Protein AF-A0A0G0CXT1-F1 (afdb_monomer_lite)

Radius of gyration: 16.99 Å; chains: 1; bounding box: 41×33×47 Å

pLDDT: mean 87.09, std 9.61, range [55.03, 96.88]

Foldseek 3Di:
DVLLLCLLVVLLVQLLVVVVVDQDLVVSLVRSVVVLQVVLLVQLVVQLVVLVVVCVVDPPNPDPDDSNVRSVCSSVSNSNNNVQLSVLSVPDGPPVSSVVSVVSSVVSQLVVQLVVCVVVVHDSVVRD

Structure (mmCIF, N/CA/C/O backbone):
data_AF-A0A0G0CXT1-F1
#
_entry.id   AF-A0A0G0CXT1-F1
#
loop_
_atom_site.group_PDB
_atom_site.id
_atom_site.type_symbol
_atom_site.label_atom_id
_atom_site.label_alt_id
_atom_site.label_comp_id
_atom_site.label_asym_id
_atom_site.label_entity_id
_atom_site.label_seq_id
_atom_site.pdbx_PDB_ins_code
_atom_site.Cartn_x
_atom_site.Cartn_y
_atom_site.Cartn_z
_atom_site.occupancy
_atom_site.B_iso_or_equiv
_atom_site.auth_seq_id
_atom_site.auth_comp_id
_atom_site.auth_asym_id
_atom_site.auth_atom_id
_atom_site.pdbx_PDB_model_num
ATOM 1 N N . MET A 1 1 ? 3.526 -7.398 -9.209 1.00 83.44 1 MET A N 1
ATOM 2 C CA . MET A 1 1 ? 3.433 -8.060 -7.883 1.00 83.44 1 MET A CA 1
ATOM 3 C C . MET A 1 1 ? 4.026 -7.219 -6.763 1.00 83.44 1 MET A C 1
ATOM 5 O O . MET A 1 1 ? 3.354 -7.095 -5.754 1.00 83.44 1 MET A O 1
ATOM 9 N N . PHE A 1 2 ? 5.211 -6.615 -6.937 1.00 87.94 2 PHE A N 1
ATOM 10 C CA . PHE A 1 2 ? 5.858 -5.809 -5.890 1.00 87.94 2 PHE A CA 1
ATOM 11 C C . PHE A 1 2 ? 4.951 -4.709 -5.312 1.00 87.94 2 PHE A C 1
ATOM 13 O O . PHE A 1 2 ? 4.666 -4.754 -4.125 1.00 87.94 2 PHE A O 1
ATOM 20 N N . GLY A 1 3 ? 4.387 -3.825 -6.149 1.00 91.62 3 GLY A N 1
ATOM 21 C CA . GLY A 1 3 ? 3.508 -2.750 -5.659 1.00 91.62 3 GLY A CA 1
ATOM 22 C C . GLY A 1 3 ? 2.298 -3.251 -4.867 1.00 91.62 3 GLY A C 1
ATOM 23 O O . GLY A 1 3 ? 1.919 -2.644 -3.878 1.00 91.62 3 GLY A O 1
ATOM 24 N N . LEU A 1 4 ? 1.737 -4.404 -5.240 1.00 92.44 4 LEU A N 1
ATOM 25 C CA . LEU A 1 4 ? 0.588 -4.987 -4.546 1.00 92.44 4 LEU A CA 1
ATOM 26 C C . LEU A 1 4 ? 0.977 -5.554 -3.170 1.00 92.44 4 LEU A C 1
ATOM 28 O O . LEU A 1 4 ? 0.241 -5.365 -2.209 1.00 92.44 4 LEU A O 1
ATOM 32 N N . GLN A 1 5 ? 2.142 -6.205 -3.061 1.00 92.69 5 GLN A N 1
ATOM 33 C CA . GLN A 1 5 ? 2.674 -6.668 -1.772 1.00 92.69 5 GLN A CA 1
ATOM 34 C C . GLN A 1 5 ? 2.996 -5.490 -0.854 1.00 92.69 5 GLN A C 1
ATOM 36 O O . GLN A 1 5 ? 2.598 -5.504 0.308 1.00 92.69 5 GLN A O 1
ATOM 41 N N . ASP A 1 6 ? 3.675 -4.477 -1.388 1.00 93.62 6 ASP A N 1
ATOM 42 C CA . ASP A 1 6 ? 4.074 -3.306 -0.615 1.00 93.62 6 ASP A CA 1
ATOM 43 C C . ASP A 1 6 ? 2.841 -2.548 -0.110 1.00 93.62 6 ASP A C 1
ATOM 45 O O . ASP A 1 6 ? 2.695 -2.349 1.090 1.00 93.62 6 ASP A O 1
ATOM 49 N N . GLY A 1 7 ? 1.863 -2.300 -0.991 1.00 93.69 7 GLY A N 1
ATOM 50 C CA . GLY A 1 7 ? 0.605 -1.648 -0.628 1.00 93.69 7 GLY A CA 1
ATOM 51 C C . GLY A 1 7 ? -0.168 -2.373 0.474 1.00 93.69 7 GLY A C 1
ATOM 52 O O . GLY A 1 7 ? -0.702 -1.713 1.364 1.00 93.69 7 GLY A O 1
ATOM 53 N N . ILE A 1 8 ? -0.200 -3.712 0.471 1.00 94.25 8 ILE A N 1
ATOM 54 C CA . ILE A 1 8 ? -0.823 -4.477 1.564 1.00 94.25 8 ILE A CA 1
ATOM 55 C C . ILE A 1 8 ? -0.034 -4.300 2.867 1.00 94.25 8 ILE A C 1
ATOM 57 O O . ILE A 1 8 ? -0.635 -4.047 3.912 1.00 94.25 8 ILE A O 1
ATOM 61 N N . VAL A 1 9 ? 1.297 -4.422 2.834 1.00 93.31 9 VAL A N 1
ATOM 62 C CA . VAL A 1 9 ? 2.133 -4.352 4.046 1.00 93.31 9 VAL A CA 1
ATOM 63 C C . VAL A 1 9 ? 2.100 -2.957 4.664 1.00 93.31 9 VAL A C 1
ATOM 65 O O . VAL A 1 9 ? 1.751 -2.819 5.841 1.00 93.31 9 VAL A O 1
ATOM 68 N N . SER A 1 10 ? 2.441 -1.924 3.894 1.00 93.50 10 SER A N 1
ATOM 69 C CA . SER A 1 10 ? 2.570 -0.558 4.401 1.00 93.50 10 SER A CA 1
ATOM 70 C C . SER A 1 10 ? 1.222 -0.004 4.862 1.00 93.50 10 SER A C 1
ATOM 72 O O . SER A 1 10 ? 1.115 0.497 5.984 1.00 93.50 10 SER A O 1
ATOM 74 N N . THR A 1 11 ? 0.153 -0.203 4.083 1.00 93.56 11 THR A N 1
ATOM 75 C CA . THR A 1 11 ? -1.184 0.293 4.446 1.00 93.56 11 THR A CA 1
ATOM 76 C C . THR A 1 11 ? -1.734 -0.415 5.678 1.00 93.56 11 THR A C 1
ATOM 78 O O . THR A 1 11 ? -2.320 0.236 6.542 1.00 93.56 11 THR A O 1
ATOM 81 N N . THR A 1 12 ? -1.510 -1.726 5.823 1.00 92.69 12 THR A N 1
ATOM 82 C CA . THR A 1 12 ? -1.873 -2.436 7.063 1.00 92.69 12 THR A CA 1
ATOM 83 C C . THR A 1 12 ? -1.089 -1.894 8.251 1.00 92.69 12 THR A C 1
ATOM 85 O O . THR A 1 12 ? -1.678 -1.656 9.304 1.00 92.69 12 THR A O 1
ATOM 88 N N . GLY A 1 13 ? 0.214 -1.644 8.085 1.00 93.00 13 GLY A N 1
ATOM 89 C CA . GLY A 1 13 ? 1.050 -1.028 9.115 1.00 93.00 13 GLY A CA 1
ATOM 90 C C . GLY A 1 13 ? 0.514 0.333 9.567 1.00 93.00 13 GLY A C 1
ATOM 91 O O . GLY A 1 13 ? 0.365 0.566 10.768 1.00 93.00 13 GLY A O 1
ATOM 92 N N . VAL A 1 14 ? 0.138 1.193 8.615 1.00 93.56 14 VAL A N 1
ATOM 93 C CA . VAL A 1 14 ? -0.467 2.509 8.878 1.00 93.56 14 VAL A CA 1
ATOM 94 C C . VAL A 1 14 ? -1.809 2.372 9.598 1.00 93.56 14 VAL A C 1
ATOM 96 O O . VAL A 1 14 ? -2.004 2.974 10.655 1.00 93.56 14 VAL A O 1
ATOM 99 N N . VAL A 1 15 ? -2.726 1.553 9.072 1.00 92.50 15 VAL A N 1
ATOM 100 C CA . VAL A 1 15 ? -4.061 1.340 9.660 1.00 92.50 15 VAL A CA 1
ATOM 101 C C . VAL A 1 15 ? -3.944 0.817 11.090 1.00 92.50 15 VAL A C 1
ATOM 103 O O . VAL A 1 15 ? -4.564 1.364 12.004 1.00 92.50 15 VAL A O 1
ATOM 106 N N . VAL A 1 16 ? -3.128 -0.216 11.308 1.00 91.38 16 VAL A N 1
ATOM 107 C CA . VAL A 1 16 ? -2.942 -0.826 12.628 1.00 91.38 16 VAL A CA 1
ATOM 108 C C . VAL A 1 16 ? -2.277 0.162 13.581 1.00 91.38 16 VAL A C 1
ATOM 110 O O . VAL A 1 16 ? -2.813 0.381 14.668 1.00 91.38 16 VAL A O 1
ATOM 113 N N . GLY A 1 17 ? -1.180 0.803 13.170 1.00 92.44 17 GLY A N 1
ATOM 114 C CA . GLY A 1 17 ? -0.437 1.757 13.994 1.00 92.44 17 GLY A CA 1
ATOM 115 C C . GLY A 1 17 ? -1.298 2.930 14.459 1.00 92.44 17 GLY A C 1
ATOM 116 O O . GLY A 1 17 ? -1.354 3.223 15.654 1.00 92.44 17 GLY A O 1
ATOM 117 N N . ILE A 1 18 ? -2.050 3.546 13.545 1.00 92.25 18 ILE A N 1
ATOM 118 C CA . ILE A 1 18 ? -2.945 4.661 13.884 1.00 92.25 18 ILE A CA 1
ATOM 119 C C . ILE A 1 18 ? -4.104 4.180 14.757 1.00 92.25 18 ILE A C 1
ATOM 121 O O . ILE A 1 18 ? -4.451 4.842 15.737 1.00 92.25 18 ILE A O 1
ATOM 125 N N . SER A 1 19 ? -4.672 3.007 14.458 1.00 89.62 19 SER A N 1
ATOM 126 C CA . SER A 1 19 ? -5.814 2.484 15.214 1.00 89.62 19 SER A CA 1
ATOM 127 C C . SER A 1 19 ? -5.504 2.202 16.685 1.00 89.62 19 SER A C 1
ATOM 129 O O . SER A 1 19 ? -6.436 2.112 17.480 1.00 89.62 19 SER A O 1
ATOM 131 N N . ILE A 1 20 ? -4.229 2.039 17.065 1.00 90.12 20 ILE A N 1
ATOM 132 C CA . ILE A 1 20 ? -3.817 1.867 18.467 1.00 90.12 20 ILE A CA 1
ATOM 133 C C . ILE A 1 20 ? -4.024 3.164 19.258 1.00 90.12 20 ILE A C 1
ATOM 135 O O . ILE A 1 20 ? -4.491 3.106 20.392 1.00 90.12 20 ILE A O 1
ATOM 139 N N . GLY A 1 21 ? -3.704 4.318 18.665 1.00 87.56 21 GLY A N 1
ATOM 140 C CA . GLY A 1 21 ? -3.819 5.627 19.318 1.00 87.56 21 GLY A CA 1
ATOM 141 C C . GLY A 1 21 ? -5.145 6.347 19.067 1.00 87.56 21 GLY A C 1
ATOM 142 O O . GLY A 1 21 ? -5.491 7.273 19.796 1.00 87.56 21 GLY A 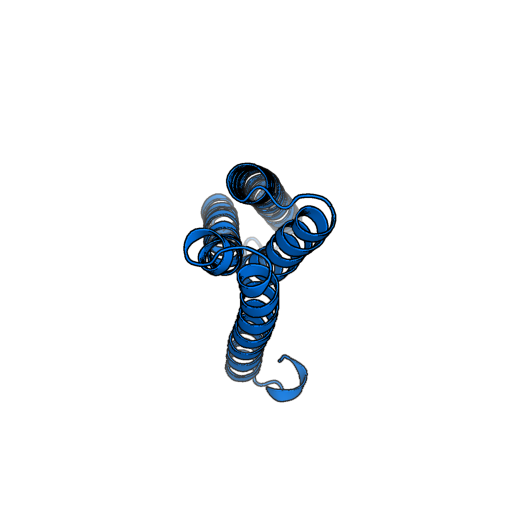O 1
ATOM 143 N N . VAL A 1 22 ? -5.896 5.938 18.043 1.00 89.25 22 VAL A N 1
ATOM 144 C CA . VAL A 1 22 ? -7.127 6.605 17.610 1.00 89.25 22 VAL A CA 1
ATOM 145 C C . VAL A 1 22 ? -8.239 5.578 17.447 1.00 89.25 22 VAL A C 1
ATOM 147 O O . VAL A 1 22 ? -8.093 4.603 16.721 1.00 89.25 22 VAL A O 1
ATOM 150 N N . SER A 1 23 ? -9.382 5.814 18.095 1.00 83.81 23 SER A N 1
ATOM 151 C CA . SER A 1 23 ? -10.578 4.960 17.955 1.00 83.81 23 SER A CA 1
ATOM 152 C C . SER A 1 23 ? -11.569 5.471 16.903 1.00 83.81 23 SER A C 1
ATOM 154 O O . SER A 1 23 ? -12.488 4.758 16.513 1.00 83.81 23 SER A O 1
ATO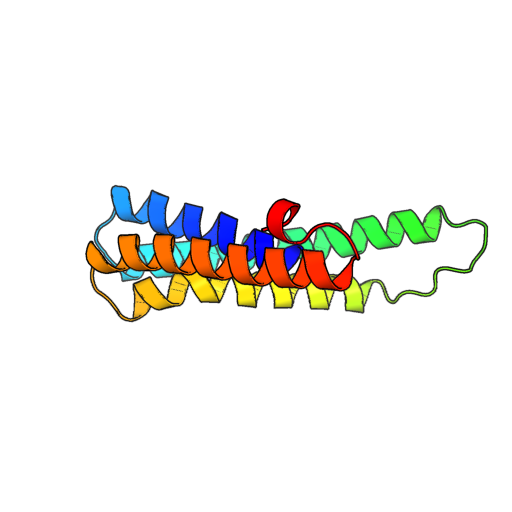M 156 N N . ASN A 1 24 ? -11.400 6.710 16.434 1.00 89.19 24 ASN A N 1
ATOM 157 C CA . ASN A 1 24 ? -12.276 7.306 15.433 1.00 89.19 24 ASN A CA 1
ATOM 158 C C . ASN A 1 24 ? -11.965 6.737 14.037 1.00 89.19 24 ASN A C 1
ATOM 160 O O . ASN A 1 24 ? -10.900 6.999 13.471 1.00 89.19 24 ASN A O 1
ATOM 164 N N . LYS A 1 25 ? -12.919 5.989 13.470 1.00 86.88 25 LYS A N 1
ATOM 165 C CA . LYS A 1 25 ? -12.764 5.330 12.165 1.00 86.88 25 LYS A CA 1
ATOM 166 C C . LYS A 1 25 ? -12.515 6.302 11.015 1.00 86.88 25 LYS A C 1
ATOM 168 O O . LYS A 1 25 ? -11.713 5.993 10.139 1.00 86.88 25 LYS A O 1
ATOM 173 N N . GLN A 1 26 ? -13.146 7.478 11.025 1.00 90.56 26 GLN A N 1
ATOM 174 C CA . GLN A 1 26 ? -12.972 8.468 9.961 1.00 90.56 26 GLN A CA 1
ATOM 175 C C . GLN A 1 26 ? -11.523 8.959 9.891 1.00 90.56 26 GLN A C 1
ATOM 177 O O . GLN A 1 26 ? -10.985 9.114 8.799 1.00 90.56 26 GLN A O 1
ATOM 182 N N . ILE A 1 27 ? -10.875 9.142 11.046 1.00 91.75 27 ILE A N 1
ATOM 183 C CA . ILE A 1 27 ? -9.472 9.570 11.112 1.00 91.75 27 ILE A CA 1
ATOM 184 C C . ILE A 1 27 ? -8.542 8.469 10.587 1.00 91.75 27 ILE A C 1
ATOM 186 O O . ILE A 1 27 ? -7.645 8.758 9.797 1.00 91.75 27 ILE A O 1
ATOM 190 N N . ILE A 1 28 ? -8.777 7.209 10.974 1.00 91.75 28 ILE A N 1
ATOM 191 C CA . ILE A 1 28 ? -7.960 6.070 10.519 1.00 91.75 28 ILE A CA 1
ATOM 192 C C . ILE A 1 28 ? -8.060 5.913 8.996 1.00 91.75 28 ILE A C 1
ATOM 194 O O . ILE A 1 28 ? -7.040 5.791 8.321 1.00 91.75 28 ILE A O 1
ATOM 198 N N . VAL A 1 29 ? -9.279 5.950 8.448 1.00 91.62 29 VAL A N 1
ATOM 199 C CA . VAL A 1 29 ? -9.519 5.801 7.005 1.00 91.62 29 VAL A CA 1
ATOM 200 C C . VAL A 1 29 ? -8.917 6.962 6.221 1.00 91.62 29 VAL A C 1
ATOM 202 O O . VAL A 1 29 ? -8.263 6.730 5.206 1.00 91.62 29 VAL A O 1
ATOM 205 N N . LEU A 1 30 ? -9.092 8.200 6.692 1.00 93.31 30 LEU A N 1
ATOM 206 C CA . LEU A 1 30 ? -8.499 9.372 6.050 1.00 93.31 30 LEU A CA 1
ATOM 207 C C . LEU A 1 30 ? -6.974 9.251 5.990 1.00 93.31 30 LEU A C 1
ATOM 209 O O . LEU A 1 30 ? -6.383 9.448 4.930 1.00 93.31 30 LEU A O 1
ATOM 213 N N . ALA A 1 31 ? -6.342 8.888 7.106 1.00 93.62 31 ALA A N 1
ATOM 214 C CA . ALA A 1 31 ? -4.895 8.745 7.164 1.00 93.62 31 ALA A CA 1
ATOM 215 C C . ALA A 1 31 ? -4.387 7.608 6.266 1.00 93.62 31 ALA A C 1
ATOM 217 O O . ALA A 1 31 ? -3.399 7.789 5.556 1.00 93.62 31 ALA A O 1
ATOM 218 N N . ALA A 1 32 ? -5.088 6.472 6.236 1.00 93.38 32 ALA A N 1
ATOM 219 C CA . ALA A 1 32 ? -4.748 5.360 5.356 1.00 93.38 32 ALA A CA 1
ATOM 220 C C . ALA A 1 32 ? -4.874 5.738 3.871 1.00 93.38 32 ALA A C 1
ATOM 222 O O . ALA A 1 32 ? -3.985 5.427 3.087 1.00 93.38 32 ALA A O 1
ATOM 223 N N . LEU A 1 33 ? -5.928 6.462 3.480 1.00 94.12 33 LEU A N 1
ATOM 224 C CA . LEU A 1 33 ? -6.098 6.936 2.102 1.00 94.12 33 LEU A CA 1
ATOM 225 C C . LEU A 1 33 ? -4.992 7.908 1.684 1.00 94.12 33 LEU A C 1
ATOM 227 O O . LEU A 1 33 ? -4.456 7.790 0.582 1.00 94.12 33 LEU A O 1
ATOM 231 N N . VAL A 1 34 ? -4.630 8.848 2.562 1.00 95.69 34 VAL A N 1
ATOM 232 C CA . VAL A 1 34 ? -3.522 9.779 2.307 1.00 95.69 34 VAL A CA 1
ATOM 233 C C . VAL A 1 34 ? -2.211 9.013 2.147 1.00 95.69 34 VAL A C 1
ATOM 235 O O . VAL A 1 34 ? -1.503 9.236 1.166 1.00 95.69 34 VAL A O 1
ATOM 238 N N . ALA A 1 35 ? -1.913 8.081 3.057 1.00 94.81 35 ALA A N 1
ATOM 239 C CA . ALA A 1 35 ? -0.713 7.252 2.979 1.00 94.81 35 ALA A CA 1
ATOM 240 C C . ALA A 1 35 ? -0.662 6.459 1.667 1.00 94.81 35 ALA A C 1
ATOM 242 O O . ALA A 1 35 ? 0.353 6.491 0.973 1.00 94.81 35 ALA A O 1
ATOM 243 N N . VAL A 1 36 ? -1.780 5.841 1.265 1.00 95.88 36 VAL A N 1
ATOM 244 C CA . VAL A 1 36 ? -1.849 5.078 0.016 1.00 95.88 36 VAL A CA 1
ATOM 245 C C . VAL A 1 36 ? -1.539 5.949 -1.195 1.00 95.88 36 VAL A C 1
ATOM 247 O O . VAL A 1 36 ? -0.751 5.550 -2.046 1.00 95.88 36 VAL A O 1
ATOM 250 N N . MET A 1 37 ? -2.125 7.144 -1.276 1.00 95.88 37 MET A N 1
ATOM 251 C CA . MET A 1 37 ? -1.904 8.043 -2.412 1.00 95.88 37 MET A CA 1
ATOM 252 C C . MET A 1 37 ? -0.457 8.536 -2.493 1.00 95.88 37 MET A C 1
ATOM 254 O O . MET A 1 37 ? 0.118 8.600 -3.585 1.00 95.88 37 MET A O 1
ATOM 258 N N . VAL A 1 38 ? 0.137 8.875 -1.346 1.00 96.69 38 VAL A N 1
ATOM 259 C CA . VAL A 1 38 ? 1.524 9.350 -1.268 1.00 96.69 38 VAL A CA 1
ATOM 260 C C . VAL A 1 38 ? 2.498 8.237 -1.651 1.00 96.69 38 VAL A C 1
ATOM 262 O O . VAL A 1 38 ? 3.357 8.447 -2.510 1.00 96.69 38 VAL A O 1
ATOM 265 N N . GLU A 1 39 ? 2.343 7.044 -1.078 1.00 95.62 39 GLU A N 1
ATOM 266 C CA . GLU A 1 39 ? 3.229 5.911 -1.357 1.00 95.62 39 GLU A CA 1
ATOM 267 C C . GLU A 1 39 ? 3.059 5.378 -2.785 1.00 95.62 39 GLU A C 1
ATOM 269 O O . GLU A 1 39 ? 4.062 5.152 -3.464 1.00 95.62 39 GLU A O 1
ATOM 274 N N . ALA A 1 40 ? 1.827 5.289 -3.303 1.00 96.62 40 ALA A N 1
ATOM 275 C CA . ALA A 1 40 ? 1.582 4.904 -4.696 1.00 96.62 40 ALA A CA 1
ATOM 276 C C . ALA A 1 40 ? 2.308 5.842 -5.667 1.00 96.62 40 ALA A C 1
ATOM 278 O O . ALA A 1 40 ? 2.981 5.391 -6.597 1.00 96.62 40 ALA A O 1
ATOM 279 N N . SER A 1 41 ? 2.197 7.154 -5.434 1.00 96.88 41 SER A N 1
ATOM 280 C CA . SER A 1 41 ? 2.848 8.176 -6.261 1.00 96.88 41 SER A CA 1
ATOM 281 C C . SER A 1 41 ? 4.371 8.074 -6.176 1.00 96.88 41 SER A C 1
ATOM 283 O O . SER A 1 41 ? 5.052 8.132 -7.201 1.00 96.88 41 SER A O 1
ATOM 285 N N . SER A 1 42 ? 4.903 7.873 -4.966 1.00 96.25 42 SER A N 1
ATOM 286 C CA . SER A 1 42 ? 6.337 7.687 -4.729 1.00 96.25 42 SER A CA 1
ATOM 287 C C . SER A 1 42 ? 6.876 6.460 -5.470 1.00 96.25 42 SER A C 1
ATOM 289 O O . SER A 1 42 ? 7.869 6.563 -6.192 1.00 96.25 42 SER A O 1
ATOM 291 N N . MET A 1 43 ? 6.182 5.321 -5.387 1.00 95.75 43 MET A N 1
ATOM 292 C CA . MET A 1 43 ? 6.590 4.104 -6.090 1.00 95.75 43 MET A CA 1
ATOM 293 C C . MET A 1 43 ? 6.469 4.227 -7.600 1.00 95.75 43 MET A C 1
ATOM 295 O O . MET A 1 43 ? 7.355 3.756 -8.307 1.00 95.75 43 MET A O 1
ATOM 299 N N . ALA A 1 44 ? 5.424 4.874 -8.113 1.00 96.56 44 ALA A N 1
ATOM 300 C CA . ALA A 1 44 ? 5.280 5.109 -9.546 1.00 96.56 44 ALA A CA 1
ATOM 301 C C . ALA A 1 44 ? 6.439 5.955 -10.095 1.00 96.56 44 ALA A C 1
ATOM 303 O O . ALA A 1 44 ? 7.052 5.594 -11.101 1.00 96.56 44 ALA A O 1
ATOM 304 N N . ALA A 1 45 ? 6.783 7.044 -9.399 1.00 96.31 45 ALA A N 1
ATOM 305 C CA . ALA A 1 45 ? 7.917 7.893 -9.753 1.00 96.31 45 ALA A CA 1
ATOM 306 C C . ALA A 1 45 ? 9.252 7.135 -9.653 1.00 96.31 45 ALA A C 1
ATOM 308 O O . ALA A 1 45 ? 10.090 7.243 -10.551 1.00 96.31 45 ALA A O 1
ATOM 309 N N . GLY A 1 46 ? 9.426 6.331 -8.599 1.00 94.81 46 GLY A N 1
ATOM 310 C CA . GLY A 1 46 ? 10.595 5.474 -8.416 1.00 94.81 46 GLY A CA 1
ATOM 311 C C . GLY A 1 46 ? 10.760 4.483 -9.566 1.00 94.81 46 GLY A C 1
ATOM 312 O O . GLY A 1 46 ? 11.828 4.407 -10.158 1.00 94.81 46 GLY A O 1
ATOM 313 N N . GLN A 1 47 ? 9.682 3.804 -9.955 1.00 95.19 47 GLN A N 1
ATOM 314 C CA . GLN A 1 47 ? 9.683 2.817 -11.037 1.00 95.19 47 GLN A CA 1
ATOM 315 C C . GLN A 1 47 ? 9.974 3.457 -12.391 1.00 95.19 47 GLN A C 1
ATOM 317 O O . GLN A 1 47 ? 10.822 2.962 -13.125 1.00 95.19 47 GLN A O 1
ATOM 322 N N . TYR A 1 48 ? 9.369 4.612 -12.684 1.00 94.62 48 TYR A N 1
ATOM 323 C CA . TYR A 1 48 ? 9.699 5.383 -13.882 1.00 94.62 48 TYR A CA 1
ATOM 324 C C . TYR A 1 48 ? 11.186 5.766 -13.932 1.00 94.62 48 TYR A C 1
ATOM 326 O O . TYR A 1 48 ? 11.841 5.592 -14.959 1.00 94.62 48 TYR A O 1
ATOM 334 N N . SER A 1 49 ? 11.728 6.295 -12.828 1.00 93.75 49 SER A N 1
ATOM 335 C CA . SER A 1 49 ? 13.124 6.736 -12.775 1.00 93.75 49 SER A CA 1
ATOM 336 C C . SER A 1 49 ? 14.102 5.565 -12.852 1.00 93.75 49 SER A C 1
ATOM 338 O O . SER A 1 49 ? 15.138 5.688 -13.505 1.00 93.75 49 SER A O 1
ATOM 340 N N . SER A 1 50 ? 13.785 4.445 -12.199 1.00 92.12 50 SER A N 1
ATOM 341 C CA . SER A 1 50 ? 14.580 3.219 -12.254 1.00 92.12 50 SER A CA 1
ATOM 342 C C . SER A 1 50 ? 14.606 2.646 -13.666 1.00 92.12 50 SER A C 1
ATOM 344 O O . SER A 1 50 ? 15.689 2.404 -14.189 1.00 92.12 50 SER A O 1
ATOM 346 N N . GLU A 1 51 ? 13.446 2.521 -14.314 1.00 90.75 51 GLU A N 1
ATOM 347 C CA . GLU A 1 51 ? 13.353 2.009 -15.683 1.00 90.75 51 GLU A CA 1
ATOM 348 C C . GLU A 1 51 ? 14.088 2.937 -16.659 1.00 90.75 51 GLU A C 1
ATOM 350 O O . GLU A 1 51 ? 14.909 2.497 -17.459 1.00 90.75 51 GLU A O 1
ATOM 355 N N . LYS A 1 52 ? 13.919 4.260 -16.520 1.00 89.81 52 LYS A N 1
ATOM 356 C CA . LYS A 1 52 ? 14.665 5.238 -17.323 1.00 89.81 52 LYS A CA 1
ATOM 357 C C . LYS A 1 52 ? 16.178 5.085 -17.175 1.00 89.81 52 LYS A C 1
ATOM 359 O O . LYS A 1 52 ? 16.888 5.152 -18.177 1.00 89.81 52 LYS A O 1
ATOM 364 N N . ALA A 1 53 ? 16.671 4.896 -15.952 1.00 90.19 53 ALA A N 1
ATOM 365 C CA . ALA A 1 53 ? 18.094 4.692 -15.708 1.00 90.19 53 ALA A CA 1
ATOM 366 C C . ALA A 1 53 ? 18.598 3.401 -16.375 1.00 90.19 53 ALA A C 1
ATOM 368 O O . ALA A 1 53 ? 19.657 3.424 -17.000 1.00 90.19 53 ALA A O 1
ATOM 369 N N . VAL A 1 54 ? 17.819 2.314 -16.319 1.00 88.69 54 VAL A N 1
ATOM 370 C CA . VAL A 1 54 ? 18.130 1.047 -17.004 1.00 88.69 54 VAL A CA 1
ATOM 371 C C . VAL A 1 54 ? 18.187 1.244 -18.521 1.00 88.69 54 VAL A C 1
ATOM 373 O O . VAL A 1 54 ? 19.191 0.893 -19.136 1.00 88.69 54 VAL A O 1
ATOM 376 N N . HIS A 1 55 ? 17.187 1.897 -19.118 1.00 85.12 55 HIS A N 1
ATOM 377 C CA . HIS A 1 55 ? 17.170 2.206 -20.552 1.00 85.12 55 HIS A CA 1
ATOM 378 C C . HIS A 1 55 ? 18.353 3.079 -20.997 1.00 85.12 55 HIS A C 1
ATOM 380 O O . HIS A 1 55 ? 18.890 2.884 -22.082 1.00 85.12 55 HIS A O 1
ATOM 386 N N . GLN A 1 56 ? 18.776 4.044 -20.174 1.00 87.06 56 GLN A N 1
ATOM 387 C CA . GLN A 1 56 ? 19.944 4.882 -20.470 1.00 87.06 56 GLN A CA 1
ATOM 388 C C . GLN A 1 56 ? 21.271 4.119 -20.354 1.00 87.06 56 GLN A C 1
ATOM 390 O O . GLN A 1 56 ? 22.252 4.496 -20.996 1.00 87.06 56 GLN A O 1
ATOM 395 N N . MET A 1 57 ? 21.316 3.069 -19.531 1.00 85.75 57 MET A N 1
ATOM 396 C CA . MET A 1 57 ? 22.485 2.204 -19.367 1.00 85.75 57 MET A CA 1
ATOM 397 C C . MET A 1 57 ? 22.536 1.060 -20.391 1.00 85.75 57 MET A C 1
ATOM 399 O O . MET A 1 57 ? 23.619 0.512 -20.620 1.00 85.75 57 MET A O 1
ATOM 403 N N . ASP A 1 58 ? 21.412 0.709 -21.023 1.00 83.50 58 ASP A N 1
ATOM 404 C CA . ASP A 1 58 ? 21.350 -0.351 -22.030 1.00 83.50 58 ASP A CA 1
ATOM 405 C C . ASP A 1 58 ? 22.044 0.072 -23.336 1.00 83.50 58 ASP A C 1
ATOM 407 O O . ASP A 1 58 ? 21.515 0.819 -24.158 1.00 83.50 58 ASP A O 1
ATOM 411 N N . LYS A 1 59 ? 23.254 -0.453 -23.555 1.00 75.69 59 LYS A N 1
ATOM 412 C CA . LYS A 1 59 ? 24.032 -0.255 -24.791 1.00 75.69 59 LYS A CA 1
ATOM 413 C C . LYS A 1 59 ? 23.588 -1.170 -25.938 1.00 75.69 59 LYS A C 1
ATOM 415 O O . LYS A 1 59 ? 24.071 -1.013 -27.057 1.00 75.69 59 LYS A O 1
ATOM 420 N N . THR A 1 60 ? 22.712 -2.137 -25.662 1.00 75.75 60 THR A N 1
ATOM 421 C CA . THR A 1 60 ? 22.258 -3.164 -26.611 1.00 75.75 60 THR A CA 1
ATOM 422 C C . THR A 1 60 ? 20.982 -2.770 -27.357 1.00 75.75 60 THR A C 1
ATOM 424 O O . THR A 1 60 ? 20.663 -3.405 -28.361 1.00 75.75 60 THR A O 1
ATOM 427 N N . GLY A 1 61 ? 20.260 -1.743 -26.887 1.00 66.44 61 GLY A N 1
ATOM 428 C CA . GLY A 1 61 ? 19.022 -1.247 -27.502 1.00 66.44 61 GLY A CA 1
ATOM 429 C C . GLY A 1 61 ? 17.878 -2.265 -27.516 1.00 66.44 61 GLY A C 1
ATOM 430 O O . GLY A 1 61 ? 16.978 -2.158 -28.347 1.00 66.44 61 GLY A O 1
ATOM 431 N N . LYS A 1 62 ? 17.934 -3.283 -26.647 1.00 67.25 62 LYS A N 1
ATOM 432 C CA . LYS A 1 62 ? 16.955 -4.381 -26.607 1.00 67.25 62 LYS A CA 1
ATOM 433 C C . LYS A 1 62 ? 15.799 -4.097 -25.656 1.00 67.25 62 LYS A C 1
ATOM 435 O O . LYS A 1 62 ? 14.730 -4.672 -25.844 1.00 67.25 62 LYS A O 1
ATOM 440 N N . HIS A 1 63 ? 15.992 -3.217 -24.677 1.00 65.62 63 HIS A N 1
ATOM 441 C CA . HIS A 1 63 ? 14.922 -2.791 -23.786 1.00 65.62 63 HIS A CA 1
ATOM 442 C C . HIS A 1 63 ? 14.105 -1.674 -24.446 1.00 65.62 63 HIS A C 1
ATOM 444 O O . HIS A 1 63 ? 14.543 -0.528 -24.553 1.00 65.62 63 HIS A O 1
ATOM 450 N N . THR A 1 64 ? 12.906 -2.022 -24.919 1.00 65.31 64 THR A N 1
ATOM 451 C CA . THR A 1 64 ? 11.896 -1.081 -25.445 1.00 65.31 64 THR A CA 1
ATOM 452 C C . THR A 1 64 ? 10.652 -1.044 -24.562 1.00 65.31 64 THR A C 1
ATOM 454 O O . THR A 1 64 ? 9.561 -0.706 -25.028 1.00 65.31 64 THR A O 1
ATOM 457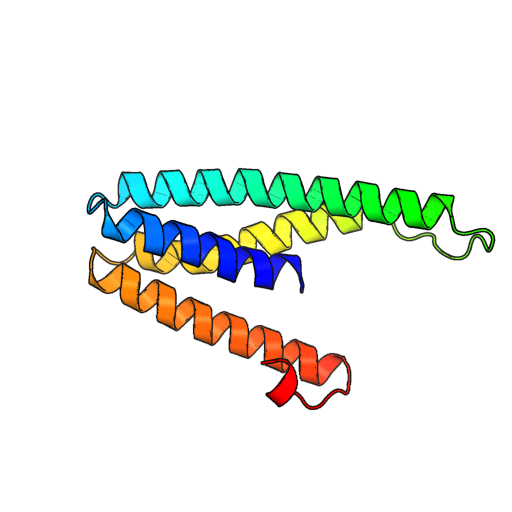 N N . ASP A 1 65 ? 10.802 -1.440 -23.301 1.00 75.69 65 ASP A N 1
ATOM 458 C CA . ASP A 1 65 ? 9.721 -1.445 -22.331 1.00 75.69 65 ASP A CA 1
ATOM 459 C C . ASP A 1 65 ? 9.182 -0.018 -22.161 1.00 75.69 65 ASP A C 1
ATOM 461 O O . ASP A 1 65 ? 9.907 0.975 -22.241 1.00 75.69 65 ASP A O 1
ATOM 465 N N . ASN A 1 66 ? 7.867 0.121 -22.010 1.00 86.31 66 ASN A N 1
ATOM 466 C CA . ASN A 1 66 ? 7.270 1.443 -21.891 1.00 86.31 66 ASN A CA 1
ATOM 467 C C . ASN A 1 66 ? 7.336 1.906 -20.432 1.00 86.31 66 ASN A C 1
ATOM 469 O O . ASN A 1 66 ? 6.552 1.456 -19.591 1.00 86.31 66 ASN A O 1
ATOM 473 N N . LEU A 1 67 ? 8.236 2.854 -20.162 1.00 89.88 67 LEU A N 1
ATOM 474 C CA . LEU A 1 67 ? 8.484 3.430 -18.838 1.00 89.88 67 LEU A CA 1
ATOM 475 C C . LEU A 1 67 ? 7.192 3.906 -18.149 1.00 89.88 67 LEU A C 1
ATOM 477 O O . LEU A 1 67 ? 7.009 3.717 -16.945 1.00 89.88 67 LEU A O 1
ATOM 481 N N . TYR A 1 68 ? 6.273 4.514 -18.906 1.00 91.38 68 TYR A N 1
ATOM 482 C CA . TYR A 1 68 ? 5.018 5.040 -18.362 1.00 91.38 68 TYR A CA 1
ATOM 483 C C . TYR A 1 68 ? 4.046 3.927 -17.973 1.00 91.38 68 TYR A C 1
ATOM 485 O O . TYR A 1 68 ? 3.342 4.048 -16.972 1.00 91.38 68 TYR A O 1
ATOM 493 N N . ILE A 1 69 ? 4.022 2.831 -18.738 1.00 91.62 69 ILE A N 1
ATOM 494 C CA . ILE A 1 69 ? 3.169 1.676 -18.437 1.00 91.62 69 ILE A CA 1
ATOM 495 C C . ILE A 1 69 ? 3.663 0.991 -17.161 1.00 91.62 69 ILE A C 1
ATOM 497 O O . ILE A 1 69 ? 2.845 0.685 -16.296 1.00 91.62 69 ILE A O 1
ATOM 501 N N . GLY A 1 70 ? 4.980 0.817 -16.997 1.00 92.12 70 GLY A N 1
ATOM 502 C CA . GLY A 1 70 ? 5.560 0.256 -15.771 1.00 92.12 70 GLY A CA 1
ATOM 503 C C . GLY A 1 70 ? 5.190 1.069 -14.527 1.00 92.12 70 GLY A C 1
ATOM 504 O O . GLY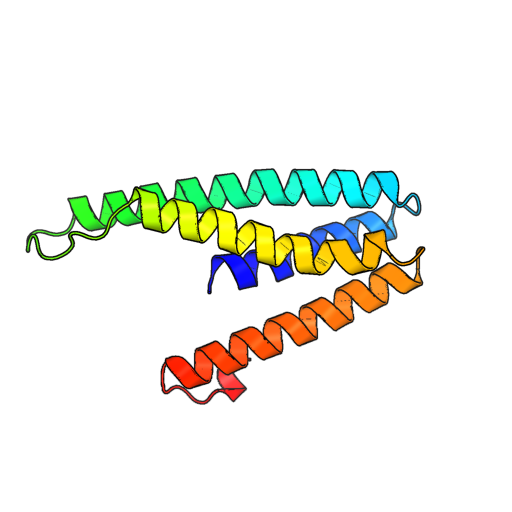 A 1 70 ? 4.680 0.520 -13.547 1.00 92.12 70 GLY A O 1
ATOM 505 N N . ALA A 1 71 ? 5.343 2.394 -14.600 1.00 94.88 71 ALA A N 1
ATOM 506 C CA . ALA A 1 71 ? 4.962 3.306 -13.524 1.00 94.88 71 ALA A CA 1
ATOM 507 C C . ALA A 1 71 ? 3.456 3.264 -13.207 1.00 94.88 71 ALA A C 1
ATOM 509 O O . ALA A 1 71 ? 3.073 3.220 -12.037 1.00 94.88 71 ALA A O 1
ATOM 510 N N . LEU A 1 72 ? 2.599 3.224 -14.234 1.00 96.00 72 LEU A N 1
ATOM 511 C CA . LEU A 1 72 ? 1.145 3.158 -14.069 1.00 96.00 72 LEU A CA 1
ATOM 512 C C . LEU A 1 72 ? 0.692 1.829 -13.450 1.00 96.00 72 LEU A C 1
ATOM 514 O O . LEU A 1 72 ? -0.129 1.828 -12.533 1.00 96.00 72 LEU A O 1
ATOM 518 N N . ILE A 1 73 ? 1.244 0.701 -13.911 1.00 94.75 73 ILE A N 1
ATOM 519 C CA . ILE A 1 73 ? 0.972 -0.621 -13.328 1.00 94.75 73 ILE A CA 1
ATOM 520 C C . ILE A 1 73 ? 1.357 -0.621 -11.851 1.00 94.75 73 ILE A C 1
ATOM 522 O O . ILE A 1 73 ? 0.610 -1.137 -11.024 1.00 94.75 73 ILE A O 1
ATOM 526 N N . MET A 1 74 ? 2.498 -0.024 -11.511 1.00 95.69 74 MET A N 1
ATOM 527 C CA . MET A 1 74 ? 2.978 0.056 -10.136 1.00 95.69 74 MET A CA 1
ATOM 528 C C . MET A 1 74 ? 2.085 0.925 -9.251 1.00 95.69 74 MET A C 1
ATOM 530 O O . MET A 1 74 ? 1.709 0.477 -8.168 1.00 95.69 74 MET A O 1
ATOM 534 N N . PHE A 1 75 ? 1.663 2.093 -9.740 1.00 96.62 75 PHE A N 1
ATOM 535 C CA . PHE A 1 75 ? 0.698 2.956 -9.057 1.00 96.62 75 PHE A CA 1
ATOM 536 C C . PHE A 1 75 ? -0.615 2.219 -8.750 1.00 96.62 75 PHE A C 1
ATOM 538 O O . PHE A 1 75 ? -1.059 2.163 -7.603 1.00 96.62 75 PHE A O 1
ATOM 545 N N . ILE A 1 76 ? -1.219 1.602 -9.772 1.00 96.06 76 ILE A N 1
ATOM 546 C CA . ILE A 1 76 ? -2.512 0.917 -9.650 1.00 96.06 76 ILE A CA 1
ATOM 547 C C . ILE A 1 76 ? -2.386 -0.329 -8.767 1.00 96.06 76 ILE A C 1
ATOM 549 O O . ILE A 1 76 ? -3.227 -0.553 -7.899 1.00 96.06 76 ILE A O 1
ATOM 553 N N . ALA A 1 77 ? -1.331 -1.130 -8.948 1.00 94.88 77 ALA A N 1
ATOM 554 C CA . ALA A 1 77 ? -1.094 -2.319 -8.134 1.00 94.88 77 ALA A CA 1
ATOM 555 C C . ALA A 1 77 ? -0.951 -1.962 -6.652 1.00 94.88 77 ALA A C 1
ATOM 557 O O . ALA A 1 77 ? -1.508 -2.659 -5.804 1.00 94.88 77 ALA A O 1
ATOM 558 N N . TYR A 1 78 ? -0.251 -0.865 -6.355 1.00 95.31 78 TYR A N 1
ATOM 559 C CA . TYR A 1 78 ? -0.120 -0.357 -5.000 1.00 95.31 78 TYR A CA 1
ATOM 560 C C . TYR A 1 78 ? -1.465 0.104 -4.431 1.00 95.31 78 TYR A C 1
ATOM 562 O O . TYR A 1 78 ? -1.828 -0.299 -3.329 1.00 95.31 78 TYR A O 1
ATOM 570 N N . MET A 1 79 ? -2.249 0.882 -5.186 1.00 94.81 79 MET A N 1
ATOM 571 C CA . MET A 1 79 ? -3.578 1.315 -4.738 1.00 94.81 79 MET A CA 1
ATOM 572 C C . MET A 1 79 ? -4.509 0.137 -4.439 1.00 94.81 79 MET A C 1
ATOM 574 O O . MET A 1 79 ? -5.218 0.159 -3.435 1.00 94.81 79 MET A O 1
ATOM 578 N N . ILE A 1 80 ? -4.493 -0.899 -5.282 1.00 94.12 80 ILE A N 1
ATOM 579 C CA . ILE A 1 80 ? -5.278 -2.121 -5.065 1.00 94.12 80 ILE A CA 1
ATOM 580 C C . ILE A 1 80 ? -4.804 -2.841 -3.797 1.00 94.12 80 ILE A C 1
ATOM 582 O O . ILE A 1 80 ? -5.633 -3.244 -2.979 1.00 94.12 80 ILE A O 1
ATOM 586 N N . GLY A 1 81 ? -3.486 -2.965 -3.611 1.00 91.44 81 GLY A N 1
ATOM 587 C CA . GLY A 1 81 ? -2.901 -3.557 -2.410 1.00 91.44 81 GLY A CA 1
ATOM 588 C C . GLY A 1 81 ? -3.272 -2.792 -1.137 1.00 91.44 81 GLY A C 1
ATOM 589 O O . GLY A 1 81 ? -3.694 -3.395 -0.158 1.00 91.44 81 GLY A O 1
ATOM 590 N N . GLY A 1 82 ? -3.204 -1.462 -1.161 1.00 90.31 82 GLY A N 1
ATOM 591 C CA . GLY A 1 82 ? -3.576 -0.634 -0.015 1.00 90.31 82 GLY A CA 1
ATOM 592 C C . GLY A 1 82 ? -5.074 -0.644 0.286 1.00 90.31 82 GLY A C 1
ATOM 593 O O . GLY A 1 82 ? -5.481 -0.740 1.445 1.00 90.31 82 GLY A O 1
ATOM 594 N N . ALA A 1 83 ? -5.920 -0.622 -0.748 1.00 89.44 83 ALA A N 1
ATOM 595 C CA . ALA A 1 83 ? -7.372 -0.690 -0.584 1.00 89.44 83 ALA A CA 1
ATOM 596 C C . ALA A 1 83 ? -7.809 -1.973 0.136 1.00 89.44 83 ALA A C 1
ATOM 598 O O . ALA A 1 83 ? -8.716 -1.931 0.970 1.00 89.44 83 ALA A O 1
ATOM 599 N N . PHE A 1 84 ? -7.130 -3.090 -0.134 1.00 87.00 84 PHE A N 1
ATOM 600 C CA . PHE A 1 84 ? -7.400 -4.376 0.500 1.00 87.00 84 PHE A CA 1
ATOM 601 C C . PHE A 1 84 ? -7.385 -4.294 2.038 1.00 87.00 84 PHE A C 1
ATOM 603 O O . PHE A 1 84 ? -8.286 -4.821 2.690 1.00 87.00 84 PHE A O 1
ATOM 610 N N . SER A 1 85 ? -6.439 -3.553 2.619 1.00 82.44 85 SER A N 1
ATOM 611 C CA . SER A 1 85 ? -6.309 -3.388 4.076 1.00 82.44 85 SER A CA 1
ATOM 612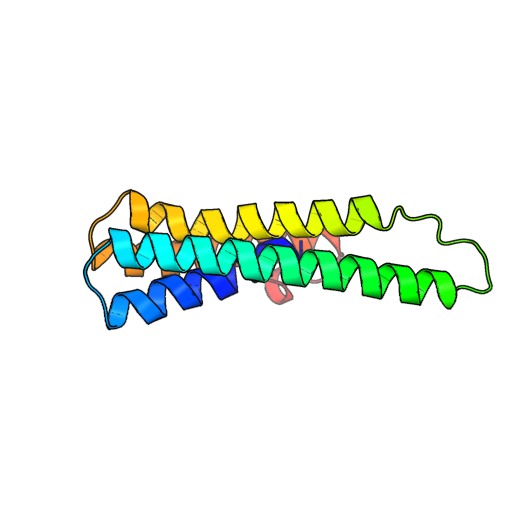 C C . SER A 1 85 ? -7.232 -2.321 4.674 1.00 82.44 85 SER A C 1
ATOM 614 O O . SER A 1 85 ? -7.508 -2.330 5.875 1.00 82.44 85 SER A O 1
ATOM 616 N N . ILE A 1 86 ? -7.746 -1.403 3.851 1.00 88.56 86 ILE A N 1
ATOM 617 C CA . ILE A 1 86 ? -8.692 -0.363 4.283 1.00 88.56 86 ILE A CA 1
ATOM 618 C C . ILE A 1 86 ? -10.113 -0.934 4.411 1.00 88.56 86 ILE A C 1
ATOM 620 O O . ILE A 1 86 ? -10.847 -0.532 5.317 1.00 88.56 86 ILE A O 1
ATOM 624 N N . ILE A 1 87 ? -10.492 -1.903 3.566 1.00 88.62 87 ILE A N 1
ATOM 625 C CA . ILE A 1 87 ? -11.844 -2.494 3.521 1.00 88.62 87 ILE A CA 1
ATOM 626 C C . ILE A 1 87 ? -12.338 -2.987 4.898 1.00 88.62 87 ILE A C 1
ATOM 628 O O . ILE A 1 87 ? -13.442 -2.597 5.289 1.00 88.62 87 ILE A O 1
ATOM 632 N N . PRO A 1 88 ? -11.563 -3.758 5.690 1.00 86.94 88 PRO A N 1
ATOM 633 C CA . PRO A 1 88 ? -11.996 -4.184 7.024 1.00 86.94 88 PRO A CA 1
ATOM 634 C C . PRO A 1 88 ? -12.316 -3.014 7.963 1.00 86.94 88 PRO A C 1
ATOM 636 O O . PRO A 1 88 ? -13.228 -3.103 8.779 1.00 86.94 88 PRO A O 1
ATOM 639 N N . THR A 1 89 ? -11.607 -1.896 7.813 1.00 86.81 89 THR A N 1
ATOM 640 C CA . THR A 1 89 ? -11.780 -0.684 8.631 1.00 86.81 89 THR A CA 1
ATOM 641 C C . THR A 1 89 ? -12.992 0.150 8.215 1.00 86.81 89 THR A C 1
ATOM 643 O O . THR A 1 89 ? -13.502 0.934 9.011 1.00 86.81 89 THR A O 1
ATOM 646 N N . LEU A 1 90 ? -13.468 -0.013 6.976 1.00 87.00 90 LEU A N 1
ATOM 647 C CA . LEU A 1 90 ? -14.694 0.624 6.490 1.00 87.00 90 LEU A CA 1
ATOM 648 C C . LEU A 1 90 ? -15.953 -0.114 6.953 1.00 87.00 90 LEU A C 1
ATOM 650 O O . LEU A 1 90 ? -16.966 0.527 7.232 1.00 87.00 90 LEU A O 1
ATOM 654 N N . ILE A 1 91 ? -15.892 -1.447 7.002 1.00 87.88 91 ILE A N 1
ATOM 655 C CA . ILE A 1 91 ? -17.061 -2.302 7.251 1.00 87.88 91 ILE A CA 1
ATOM 656 C C . ILE A 1 91 ? -17.284 -2.536 8.749 1.00 87.88 91 ILE A C 1
ATOM 658 O O . ILE A 1 91 ? -18.430 -2.583 9.192 1.00 87.88 91 ILE A O 1
ATOM 662 N N . PHE A 1 92 ? -16.210 -2.682 9.530 1.00 87.50 92 PHE A N 1
ATOM 663 C CA . PHE A 1 92 ? -16.285 -3.050 10.943 1.00 87.50 92 PHE A CA 1
ATOM 664 C C . PHE A 1 92 ? -15.858 -1.898 11.856 1.00 87.50 92 PHE A C 1
ATOM 666 O O . PHE A 1 92 ? -15.005 -1.084 11.506 1.00 87.50 92 PHE A O 1
ATOM 673 N N . ASP A 1 93 ? -16.418 -1.857 13.063 1.00 84.12 93 ASP A N 1
ATOM 674 C CA . ASP A 1 93 ? -15.981 -0.920 14.095 1.00 84.12 93 ASP A CA 1
ATOM 675 C C . ASP A 1 93 ? -14.716 -1.427 14.814 1.00 84.12 93 ASP A C 1
ATOM 677 O O . ASP A 1 93 ? -14.401 -2.626 14.846 1.00 84.12 93 ASP A O 1
ATOM 681 N N . GLN A 1 94 ? -13.958 -0.501 15.406 1.00 78.25 94 GLN A N 1
ATOM 682 C CA . GLN A 1 94 ? -12.800 -0.860 16.225 1.00 78.25 94 GLN A CA 1
ATOM 683 C C . GLN A 1 94 ? -13.251 -1.420 17.578 1.00 78.25 94 GLN A C 1
ATOM 685 O O . GLN A 1 94 ? -14.181 -0.866 18.164 1.00 78.25 94 GLN A O 1
ATOM 690 N N . PRO A 1 95 ? -12.620 -2.493 18.108 1.00 84.88 95 PRO A N 1
ATOM 691 C CA . PRO A 1 95 ? -11.296 -3.052 17.769 1.00 84.88 95 PRO A CA 1
ATOM 692 C C . PRO A 1 95 ? -11.283 -4.234 16.776 1.00 84.88 95 PRO A C 1
ATOM 694 O O . PRO A 1 95 ? -10.210 -4.720 16.412 1.00 84.88 95 PRO A O 1
ATOM 697 N N . ILE A 1 96 ? -12.451 -4.723 16.351 1.00 86.06 96 ILE A N 1
ATOM 698 C CA . ILE A 1 96 ? -12.573 -5.925 15.505 1.00 86.06 96 ILE A CA 1
ATOM 699 C C . ILE A 1 96 ? -11.951 -5.681 14.123 1.00 86.06 96 ILE A C 1
ATOM 701 O O . ILE A 1 96 ? -11.228 -6.539 13.609 1.00 86.06 96 ILE A O 1
ATOM 705 N N . ALA A 1 97 ? -12.154 -4.484 13.561 1.00 84.12 97 ALA A N 1
ATOM 706 C CA . ALA A 1 97 ? -11.563 -4.072 12.289 1.00 84.12 97 ALA A CA 1
ATOM 707 C C . ALA A 1 97 ? -10.037 -4.243 12.243 1.00 84.12 97 ALA A C 1
ATOM 709 O O . ALA A 1 97 ? -9.509 -4.724 11.243 1.00 84.12 97 ALA A O 1
ATOM 710 N N . ARG A 1 98 ? -9.323 -3.904 13.327 1.00 85.44 98 ARG A N 1
ATOM 711 C CA . ARG A 1 98 ? -7.860 -4.053 13.409 1.00 85.44 98 ARG A CA 1
ATOM 712 C C . ARG A 1 98 ? -7.423 -5.506 13.240 1.00 85.44 98 ARG A C 1
ATOM 714 O O . ARG A 1 98 ? -6.505 -5.783 12.476 1.00 85.44 98 ARG A O 1
ATOM 721 N N . ILE A 1 99 ? -8.074 -6.429 13.946 1.00 89.00 99 ILE A N 1
ATOM 722 C CA . ILE A 1 99 ? -7.729 -7.856 13.888 1.00 89.00 99 ILE A CA 1
ATOM 723 C C . ILE A 1 99 ? -8.017 -8.401 12.487 1.00 89.00 99 ILE A C 1
ATOM 725 O O . ILE A 1 99 ? -7.181 -9.096 11.912 1.00 89.00 99 ILE A O 1
ATOM 729 N N . LEU A 1 100 ? -9.161 -8.032 11.907 1.00 87.81 100 LEU A N 1
ATOM 730 C CA . LEU A 1 100 ? -9.517 -8.432 10.547 1.00 87.81 100 LEU A CA 1
ATOM 731 C C . LEU A 1 100 ? -8.561 -7.849 9.496 1.00 87.81 100 LEU A C 1
ATOM 733 O O . LEU A 1 100 ? -8.205 -8.560 8.560 1.00 87.81 100 LEU A O 1
ATOM 737 N N . ALA A 1 101 ? -8.095 -6.608 9.656 1.00 86.94 101 ALA A N 1
ATOM 738 C CA . ALA A 1 101 ? -7.087 -6.003 8.781 1.00 86.94 101 ALA A CA 1
ATOM 739 C C . ALA A 1 101 ? -5.756 -6.771 8.824 1.00 86.94 101 ALA A C 1
ATOM 741 O O . ALA A 1 101 ? -5.176 -7.065 7.783 1.00 86.94 101 ALA A O 1
ATOM 742 N N . ILE A 1 102 ? -5.311 -7.182 10.014 1.00 89.50 102 ILE A N 1
ATOM 743 C CA . ILE A 1 102 ? -4.090 -7.984 10.171 1.00 89.50 102 ILE A CA 1
ATOM 744 C C . ILE A 1 102 ? -4.257 -9.356 9.508 1.00 89.50 102 ILE A C 1
ATOM 746 O O . ILE A 1 102 ? -3.436 -9.742 8.678 1.00 89.50 102 ILE A O 1
ATOM 750 N N . ILE A 1 103 ? -5.327 -10.087 9.840 1.00 90.75 103 ILE A N 1
ATOM 751 C CA . ILE A 1 103 ? -5.564 -11.436 9.302 1.00 90.75 103 ILE A CA 1
ATOM 752 C C . ILE A 1 103 ? -5.712 -11.390 7.781 1.00 90.75 103 ILE A C 1
ATOM 754 O O . ILE A 1 103 ? -5.075 -12.177 7.084 1.00 90.75 103 ILE A O 1
ATOM 758 N N . SER A 1 104 ? -6.513 -10.456 7.260 1.00 86.62 104 SER A N 1
ATOM 759 C CA . SER A 1 104 ? -6.676 -10.292 5.814 1.00 86.62 104 SER A CA 1
ATOM 760 C C . SER A 1 104 ? -5.339 -9.989 5.149 1.00 86.62 104 SER A C 1
ATOM 762 O O . SER A 1 104 ? -5.007 -10.678 4.191 1.00 86.62 104 SER A O 1
ATOM 764 N N . SER A 1 105 ? -4.535 -9.059 5.678 1.00 88.44 105 SER A N 1
ATOM 765 C CA . SER A 1 105 ? -3.198 -8.745 5.156 1.00 88.44 105 SER A CA 1
ATOM 766 C C . SER A 1 105 ? -2.295 -9.975 5.086 1.00 88.44 105 SER A C 1
ATOM 768 O O . SER A 1 105 ? -1.685 -10.221 4.048 1.00 88.44 105 SER A O 1
ATOM 770 N N . PHE A 1 106 ? -2.220 -10.773 6.154 1.00 89.75 106 PHE A N 1
ATOM 771 C CA . PHE A 1 106 ? -1.419 -12.002 6.152 1.00 89.75 106 PHE A CA 1
ATOM 772 C C . PHE A 1 106 ? -1.908 -13.002 5.100 1.00 89.75 106 PHE A C 1
ATOM 774 O O . PHE A 1 106 ? -1.097 -13.539 4.348 1.00 89.75 106 PHE A O 1
ATOM 781 N N . VAL A 1 107 ? -3.223 -13.212 4.999 1.00 89.50 107 VAL A N 1
ATOM 782 C CA . VAL A 1 107 ? -3.814 -14.097 3.982 1.00 89.50 107 VAL A CA 1
ATOM 783 C C . VAL A 1 107 ? -3.539 -13.571 2.571 1.00 89.50 107 VAL A C 1
ATOM 785 O O . VAL A 1 107 ? -3.134 -14.337 1.700 1.00 89.50 107 VAL A O 1
ATOM 788 N N . GLY A 1 108 ? -3.704 -12.268 2.344 1.00 86.88 108 GLY A N 1
ATOM 789 C CA . GLY A 1 108 ? -3.440 -11.619 1.063 1.00 86.88 108 GLY A CA 1
ATOM 790 C C . GLY A 1 108 ? -1.983 -11.782 0.637 1.00 86.88 108 GLY A C 1
ATOM 791 O O . GLY A 1 108 ? -1.714 -12.225 -0.479 1.00 86.88 108 GLY A O 1
ATOM 792 N N . LEU A 1 109 ? -1.040 -11.509 1.543 1.00 89.44 109 LEU A N 1
ATOM 793 C CA . LEU A 1 109 ? 0.392 -11.679 1.286 1.00 89.44 109 LEU A CA 1
ATOM 794 C C . LEU A 1 109 ? 0.762 -13.133 1.021 1.00 89.44 109 LEU A C 1
ATOM 796 O O . LEU A 1 109 ? 1.502 -13.388 0.073 1.00 89.44 109 LEU A O 1
ATOM 800 N N . PHE A 1 110 ? 0.203 -14.070 1.787 1.00 87.81 110 PHE A N 1
ATOM 801 C CA . PHE A 1 110 ? 0.425 -15.497 1.577 1.00 87.81 110 PHE A CA 1
ATOM 802 C C . PHE A 1 110 ? -0.067 -15.943 0.194 1.00 87.81 110 PHE A C 1
ATOM 804 O O . PHE A 1 110 ? 0.659 -16.622 -0.529 1.00 87.81 110 PHE A O 1
ATOM 811 N N . ILE A 1 111 ? -1.264 -15.511 -0.224 1.00 87.25 111 ILE A N 1
ATOM 812 C CA . ILE A 1 111 ? -1.810 -15.817 -1.556 1.00 87.25 111 ILE A CA 1
ATOM 813 C C . ILE A 1 111 ? -0.902 -15.247 -2.651 1.00 87.25 111 ILE A C 1
ATOM 815 O O . ILE A 1 111 ? -0.528 -15.966 -3.578 1.00 87.25 111 ILE A O 1
ATOM 819 N N . ILE A 1 112 ? -0.504 -13.976 -2.547 1.00 86.81 112 ILE A N 1
ATOM 820 C CA . ILE A 1 112 ? 0.352 -13.336 -3.558 1.00 86.81 112 ILE A CA 1
ATOM 821 C C . ILE A 1 112 ? 1.736 -13.985 -3.596 1.00 86.81 112 ILE A C 1
ATOM 823 O O . ILE A 1 112 ? 2.277 -14.211 -4.678 1.00 86.81 112 ILE A O 1
ATOM 827 N N . GLY A 1 113 ? 2.307 -14.296 -2.434 1.00 84.88 113 GLY A N 1
ATOM 828 C CA . GLY A 1 113 ? 3.596 -14.967 -2.308 1.00 84.88 113 GLY A CA 1
ATOM 829 C C . GLY A 1 113 ? 3.573 -16.380 -2.886 1.00 84.88 113 GLY A C 1
ATOM 830 O O . GLY A 1 113 ? 4.479 -16.752 -3.634 1.00 84.88 113 GLY A O 1
ATOM 831 N N . TYR A 1 114 ? 2.492 -17.126 -2.649 1.00 84.06 114 TYR A N 1
ATOM 832 C CA . TYR A 1 114 ? 2.282 -18.453 -3.222 1.00 84.06 114 TYR A CA 1
ATOM 833 C C . TYR A 1 114 ? 2.162 -18.401 -4.750 1.00 84.06 114 TYR A C 1
ATOM 835 O O . TYR A 1 114 ? 2.849 -19.150 -5.448 1.00 84.06 114 TYR A O 1
ATOM 843 N N . ILE A 1 115 ? 1.351 -17.472 -5.276 1.00 85.81 115 ILE A N 1
ATOM 844 C CA . ILE A 1 115 ? 1.209 -17.234 -6.721 1.00 85.81 115 ILE A CA 1
ATOM 845 C C . ILE A 1 115 ? 2.572 -16.879 -7.325 1.00 85.81 115 ILE A C 1
ATOM 847 O O . ILE A 1 115 ? 2.986 -17.487 -8.311 1.00 85.81 115 ILE A O 1
ATOM 851 N N . LYS A 1 116 ? 3.314 -15.953 -6.705 1.00 80.88 116 LYS A N 1
ATOM 852 C CA . LYS A 1 116 ? 4.662 -15.568 -7.145 1.00 80.88 116 LYS A CA 1
ATOM 853 C C . LYS A 1 116 ? 5.613 -16.757 -7.188 1.00 80.88 116 LYS A C 1
ATOM 855 O O . LYS A 1 116 ? 6.331 -16.917 -8.169 1.00 80.88 116 LYS A O 1
ATOM 860 N N . GLY A 1 117 ? 5.613 -17.582 -6.146 1.00 76.62 117 GLY A N 1
ATOM 861 C CA . GLY A 1 117 ? 6.451 -18.771 -6.081 1.00 76.62 117 GLY A CA 1
ATOM 862 C C . GLY A 1 117 ? 6.134 -19.767 -7.195 1.00 76.62 117 GLY A C 1
ATOM 863 O O . GLY A 1 117 ? 7.045 -20.260 -7.852 1.00 76.62 117 GLY A O 1
ATOM 864 N N . HIS A 1 118 ? 4.848 -19.988 -7.475 1.00 77.12 118 HIS A N 1
ATOM 865 C CA . HIS A 1 118 ? 4.420 -20.877 -8.553 1.00 77.12 118 HIS A CA 1
ATOM 866 C C . HIS A 1 118 ? 4.792 -20.350 -9.951 1.00 77.12 118 HIS A C 1
ATOM 868 O O . HIS A 1 118 ? 5.216 -21.126 -10.799 1.00 77.12 118 HIS A O 1
ATOM 874 N N . LEU A 1 119 ? 4.693 -19.035 -10.182 1.00 76.44 119 LEU A N 1
ATOM 875 C CA . LEU A 1 119 ? 5.033 -18.403 -11.466 1.00 76.44 119 LEU A CA 1
ATOM 876 C C . LEU A 1 119 ? 6.541 -18.330 -11.756 1.00 76.44 119 LEU A C 1
ATOM 878 O O . LEU A 1 119 ? 6.922 -18.256 -12.919 1.00 76.44 119 LEU A O 1
ATOM 882 N N . VAL A 1 120 ? 7.394 -18.311 -10.727 1.00 76.56 120 VAL A N 1
ATOM 883 C CA . VAL A 1 120 ? 8.855 -18.117 -10.866 1.00 76.56 120 VAL A CA 1
ATOM 884 C C . VAL A 1 120 ? 9.632 -19.444 -10.702 1.00 76.56 120 VAL A C 1
ATOM 886 O O . VAL A 1 120 ? 10.843 -19.440 -10.489 1.00 76.56 120 VAL A O 1
ATOM 889 N N . GLU A 1 121 ? 8.945 -20.595 -10.768 1.00 62.16 121 GLU A N 1
ATOM 890 C CA . GLU A 1 121 ? 9.502 -21.963 -10.627 1.00 62.16 121 GLU A CA 1
ATOM 891 C C . GLU A 1 121 ? 10.362 -22.197 -9.360 1.00 62.16 121 GLU A C 1
ATOM 893 O O . GLU A 1 121 ? 11.089 -23.184 -9.235 1.00 62.16 121 GLU A O 1
ATOM 898 N N . HIS A 1 122 ? 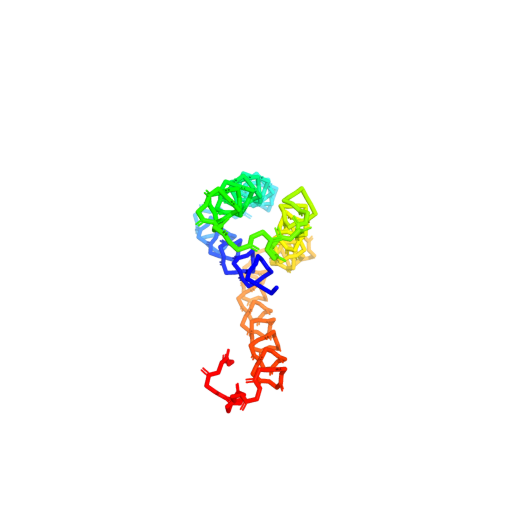10.261 -21.312 -8.366 1.00 60.53 122 HIS A N 1
ATOM 899 C CA . HIS A 1 122 ? 10.892 -21.466 -7.058 1.00 60.53 122 HIS A CA 1
ATOM 900 C C . HIS A 1 122 ? 9.916 -22.120 -6.077 1.00 60.53 122 HIS A C 1
ATOM 902 O O . HIS A 1 122 ? 8.704 -21.976 -6.195 1.00 60.53 122 HIS A O 1
ATOM 908 N N . ARG A 1 123 ? 10.432 -22.841 -5.067 1.00 59.22 123 ARG A N 1
ATOM 909 C CA . ARG A 1 123 ? 9.590 -23.515 -4.057 1.00 59.22 123 ARG A CA 1
ATOM 910 C C . ARG A 1 123 ? 8.578 -22.516 -3.456 1.00 59.22 123 ARG A C 1
ATOM 912 O O . ARG A 1 123 ? 9.011 -21.620 -2.732 1.00 59.22 123 ARG A O 1
ATOM 919 N N . PRO A 1 124 ? 7.260 -22.677 -3.679 1.00 58.06 124 PRO A N 1
ATOM 920 C CA . PRO A 1 124 ? 6.278 -21.627 -3.398 1.00 58.06 124 PRO A CA 1
ATOM 921 C C . PRO A 1 124 ? 6.156 -21.280 -1.912 1.00 58.06 124 PRO A C 1
ATOM 923 O O . PRO A 1 124 ? 5.944 -20.126 -1.564 1.00 58.06 124 PRO A O 1
ATOM 926 N N . LEU A 1 125 ? 6.427 -22.248 -1.034 1.00 62.44 125 LEU A N 1
ATOM 927 C CA . LEU A 1 125 ? 6.475 -22.066 0.422 1.00 62.44 125 LEU A CA 1
ATOM 928 C C . LEU A 1 125 ? 7.655 -21.212 0.923 1.00 62.44 125 LEU A C 1
ATOM 930 O O . LEU A 1 125 ? 7.689 -20.867 2.093 1.00 62.44 125 LEU A O 1
ATOM 934 N N . ARG A 1 126 ? 8.653 -20.909 0.081 1.00 61.28 126 ARG A N 1
ATOM 935 C CA . ARG A 1 126 ? 9.745 -19.979 0.430 1.00 61.28 126 ARG A CA 1
ATOM 936 C C . ARG A 1 126 ? 9.428 -18.527 0.068 1.00 61.28 126 ARG A C 1
ATOM 938 O O . ARG A 1 126 ? 10.169 -17.643 0.479 1.00 61.28 126 ARG A O 1
ATOM 945 N N . SER A 1 127 ? 8.414 -18.296 -0.765 1.00 58.03 127 SER A N 1
ATOM 946 C CA . SER A 1 127 ? 8.022 -16.968 -1.259 1.00 58.03 127 SER A CA 1
ATOM 947 C C . SER A 1 127 ? 6.707 -16.457 -0.664 1.00 58.03 127 SER A C 1
ATOM 949 O O . SER A 1 127 ? 6.400 -15.281 -0.858 1.00 58.03 127 SER A O 1
ATOM 951 N N . ALA A 1 128 ? 5.957 -17.334 0.011 1.00 55.03 128 ALA A N 1
ATOM 952 C CA . ALA A 1 128 ? 4.757 -17.052 0.795 1.00 55.03 128 ALA A CA 1
ATOM 953 C C . ALA A 1 128 ? 5.112 -16.892 2.276 1.00 55.03 128 ALA A C 1
ATOM 955 O O . ALA A 1 128 ? 4.469 -16.042 2.928 1.00 55.03 128 ALA A O 1
#

Sequence (128 aa):
MFGLQDGIVSTTGVVVGISIGVSNKQIIVLAALVAVMVEASSMAAGQYSSEKAVHQMDKTGKHTDNLYIGALIMFIAYMIGGAFSIIPTLIFDQPIARILAIISSFVGLFIIGYIKGHLVEHRPLRSA

Secondary structure (DSSP, 8-state):
-HHHHHHHHHHHHHHHHHHHH---HHHHHHHHHHHHHHHHHHHHHHHHHHHHHHHHH-SS------HHHHHHHHHHHHHHHHHHHHHHHHHS-TTHHHHHHHHHHHHHHHHHHHHHHHHTTS-GGGT-